Protein AF-A0AAW9JBF1-F1 (afdb_monomer_lite)

pLDDT: mean 95.66, std 2.31, range [88.25, 98.69]

Organism: Clostridium perfringens (NCBI:txid1502)

Radius of gyration: 15.61 Å; chains: 1; bounding box: 35×37×38 Å

Foldseek 3Di:
DQDPVRDDDDPCVWPVVQVVVVVVVVVCCVVVVPDDPDPDDDDFFDCVVVLQSPLDDDLPAAADDFDTDDDDDPQFPDDPQAAEQEQEELLGGFDPVVSVVVVVVCVVVVGHHGYDYHNHDDTSVSSNVVSVHNHGD

InterPro domains:
  IPR008007 Peptidase M42 [PF05343] (2-136)
  IPR051464 Peptidase M42 aminopeptidase [PTHR32481] (2-136)

Secondary structure (DSSP, 8-state):
-B-TTS-B--S-HHHHHHHHHHHHHHHHHHHTT---SS-------S-GGGT-TTSS--TT--B-----PPP--TT----TTSEEEEEEETTEEPPHHHHHHHHHHHHHTT--EEEEEETT---HHHHHHHTT---B-

Structure (mmCIF, N/CA/C/O backbone):
data_AF-A0AAW9JBF1-F1
#
_entry.id   AF-A0AAW9JBF1-F1
#
loop_
_atom_site.group_PDB
_atom_site.id
_atom_site.type_symbol
_atom_site.label_atom_id
_atom_site.label_alt_id
_atom_site.label_comp_id
_atom_site.label_asym_id
_atom_site.label_entity_id
_atom_site.label_seq_id
_atom_site.pdbx_PDB_ins_code
_atom_site.Cartn_x
_atom_site.Cartn_y
_atom_site.Cartn_z
_atom_site.occupancy
_atom_site.B_iso_or_equiv
_atom_site.auth_seq_id
_atom_site.auth_comp_id
_atom_site.auth_asym_id
_atom_site.auth_atom_id
_atom_site.pdbx_PDB_model_num
ATOM 1 N N . THR A 1 1 ? -1.291 4.550 23.888 1.00 93.81 1 THR A N 1
ATOM 2 C CA . THR A 1 1 ? -2.352 5.258 24.633 1.00 93.81 1 THR A CA 1
ATOM 3 C C . THR A 1 1 ? -3.210 6.029 23.665 1.00 93.81 1 THR A C 1
ATOM 5 O O . THR A 1 1 ? -2.663 6.550 22.703 1.00 93.81 1 THR A O 1
ATOM 8 N N . ILE A 1 2 ? -4.517 6.094 23.907 1.00 96.50 2 ILE A N 1
ATOM 9 C CA . ILE A 1 2 ? -5.418 6.975 23.156 1.00 96.50 2 ILE A CA 1
ATOM 10 C C . ILE A 1 2 ? -5.407 8.350 23.829 1.00 96.50 2 ILE A C 1
ATOM 12 O O . ILE A 1 2 ? -5.534 8.425 25.052 1.00 96.50 2 ILE A O 1
ATOM 16 N N . THR A 1 3 ? -5.167 9.413 23.064 1.00 96.88 3 THR A N 1
ATOM 17 C CA . THR A 1 3 ? -5.190 10.796 23.560 1.00 96.88 3 THR A CA 1
ATOM 18 C C . THR A 1 3 ? -6.626 11.297 23.706 1.00 96.88 3 THR A C 1
ATOM 20 O O . THR A 1 3 ? -7.548 10.743 23.114 1.00 96.88 3 THR A O 1
ATOM 23 N N . GLU A 1 4 ? -6.827 12.384 24.454 1.00 97.25 4 GLU A N 1
ATOM 24 C CA . GLU A 1 4 ? -8.144 13.038 24.574 1.00 97.25 4 GLU A CA 1
ATOM 25 C C . GLU A 1 4 ? -8.690 13.513 23.219 1.00 97.25 4 GLU A C 1
ATOM 27 O O . GLU A 1 4 ? -9.894 13.510 22.994 1.00 97.25 4 GLU A O 1
ATOM 32 N N . SER A 1 5 ? -7.795 13.860 22.292 1.00 95.88 5 SER A N 1
ATOM 33 C CA . SER A 1 5 ? -8.113 14.214 20.908 1.00 95.88 5 SER A CA 1
ATOM 34 C C . SER A 1 5 ? -8.428 13.016 20.000 1.00 95.88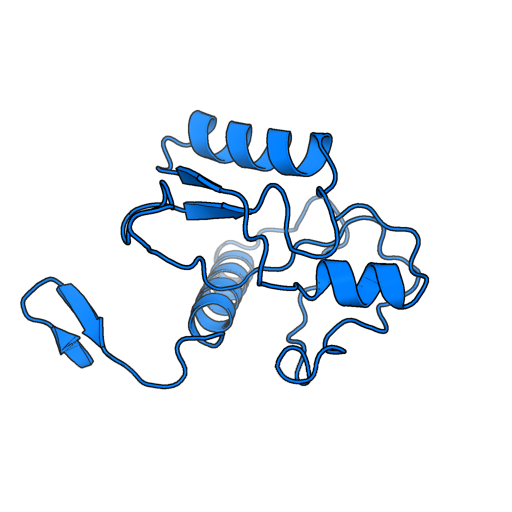 5 SER A C 1
ATOM 36 O O . SER A 1 5 ? -8.681 13.217 18.819 1.00 95.88 5 SER A O 1
ATOM 38 N N . GLY A 1 6 ? -8.417 11.782 20.518 1.00 95.75 6 GLY A N 1
ATOM 39 C CA . GLY A 1 6 ? -8.769 10.572 19.765 1.00 95.75 6 GLY A CA 1
ATOM 40 C C . GLY A 1 6 ? -7.617 9.921 18.991 1.00 95.75 6 GLY A C 1
ATOM 41 O O . GLY A 1 6 ? -7.837 8.921 18.314 1.00 95.75 6 GLY A O 1
ATOM 42 N N . PHE A 1 7 ? -6.386 10.423 19.116 1.00 94.75 7 PHE A N 1
ATOM 43 C CA . PHE A 1 7 ? -5.223 9.883 18.410 1.00 94.75 7 PHE A CA 1
ATOM 44 C C . PHE A 1 7 ? -4.518 8.767 19.176 1.00 94.75 7 PHE A C 1
ATOM 46 O O . PHE A 1 7 ? -4.477 8.735 20.409 1.00 94.75 7 PHE A O 1
ATOM 53 N N . VAL A 1 8 ? -3.882 7.861 18.434 1.00 94.56 8 VAL A N 1
ATOM 54 C CA . VAL A 1 8 ? -3.028 6.818 19.004 1.00 94.56 8 VAL A CA 1
ATOM 55 C C . VAL A 1 8 ? -1.620 7.370 19.207 1.00 94.56 8 VAL A C 1
ATOM 57 O O . VAL A 1 8 ? -0.901 7.656 18.258 1.00 94.56 8 VAL A O 1
ATOM 60 N N . LYS A 1 9 ? -1.179 7.443 20.463 1.00 95.00 9 LYS A N 1
ATOM 61 C CA . LYS A 1 9 ? 0.222 7.692 20.820 1.00 95.00 9 LYS A CA 1
ATOM 62 C C . LYS A 1 9 ? 0.884 6.389 21.248 1.00 95.00 9 LYS A C 1
ATOM 64 O O . LYS A 1 9 ? 0.551 5.838 22.303 1.00 95.00 9 LYS A O 1
ATOM 69 N N . SER A 1 10 ? 1.829 5.900 20.457 1.00 94.69 10 SER A N 1
ATOM 70 C CA . SER A 1 10 ? 2.578 4.672 20.739 1.00 94.69 10 SER A CA 1
ATOM 71 C C . SER A 1 10 ? 4.003 4.750 20.189 1.00 94.69 10 SER A C 1
ATOM 73 O O . SER A 1 10 ? 4.357 5.696 19.492 1.00 94.69 10 SER A O 1
ATOM 75 N N . ARG A 1 11 ? 4.826 3.756 20.528 1.00 95.00 11 ARG A N 1
ATOM 76 C CA . ARG A 1 11 ? 6.130 3.515 19.897 1.00 95.00 11 ARG A CA 1
ATOM 77 C C . ARG A 1 11 ? 5.980 2.434 18.830 1.00 95.00 11 ARG A C 1
ATOM 79 O O . ARG A 1 11 ? 5.133 1.558 18.995 1.00 95.00 11 ARG A O 1
ATOM 86 N N . PHE A 1 12 ? 6.862 2.452 17.828 1.00 93.44 12 PHE A N 1
ATOM 87 C CA . PHE A 1 12 ? 6.929 1.420 16.783 1.00 93.44 12 PHE A CA 1
ATOM 88 C C . PHE A 1 12 ? 5.612 1.294 15.999 1.00 93.44 12 PHE A C 1
ATOM 90 O O . PHE A 1 12 ? 5.153 0.185 15.751 1.00 93.44 12 PHE A O 1
ATOM 97 N N . ILE A 1 13 ? 4.945 2.428 15.737 1.00 94.19 13 ILE A N 1
ATOM 98 C CA . ILE A 1 13 ? 3.751 2.462 14.876 1.00 94.19 13 ILE A CA 1
ATOM 99 C C . ILE A 1 13 ? 4.163 2.152 13.440 1.00 94.19 13 ILE A C 1
ATOM 101 O O . ILE A 1 13 ? 3.463 1.411 12.769 1.00 94.19 13 ILE A O 1
ATOM 105 N N . ASP A 1 14 ? 5.319 2.657 13.039 1.00 93.94 14 ASP A N 1
ATOM 106 C CA . ASP A 1 14 ? 6.053 2.218 11.867 1.00 93.94 14 ASP A CA 1
ATOM 107 C C . ASP A 1 14 ? 6.685 0.825 12.129 1.00 93.94 14 ASP A C 1
ATOM 109 O O . ASP A 1 14 ? 7.428 0.671 13.110 1.00 93.94 14 ASP A O 1
ATOM 113 N N . ASP A 1 15 ? 6.310 -0.256 11.433 1.00 94.25 15 ASP A N 1
ATOM 114 C CA . ASP A 1 15 ? 5.106 -0.419 10.586 1.00 94.25 15 ASP A CA 1
ATOM 115 C C . ASP A 1 15 ? 4.035 -1.339 11.228 1.00 94.25 15 ASP A C 1
ATOM 117 O O . ASP A 1 15 ? 3.179 -1.980 10.609 1.00 94.25 15 ASP A O 1
ATOM 121 N N . LYS A 1 16 ? 4.025 -1.423 12.563 1.00 95.44 16 LYS A N 1
ATOM 122 C CA . LYS A 1 16 ? 3.013 -2.222 13.282 1.00 95.44 16 LYS A CA 1
ATOM 123 C C . LYS A 1 16 ? 1.582 -1.713 13.086 1.00 95.44 16 LYS A C 1
ATOM 125 O O . LYS A 1 16 ? 0.644 -2.474 13.324 1.00 95.44 16 LYS A O 1
ATOM 130 N N . GLY A 1 17 ? 1.406 -0.451 12.701 1.00 95.31 17 GLY A N 1
ATOM 131 C CA . GLY A 1 17 ? 0.118 0.133 12.339 1.00 95.31 17 GLY A CA 1
ATOM 132 C C . GLY A 1 17 ? -0.484 -0.561 11.121 1.00 95.31 17 GLY A C 1
ATOM 133 O O . GLY A 1 17 ? -1.614 -1.049 11.201 1.00 95.31 17 GLY A O 1
ATOM 134 N N . SER A 1 18 ? 0.287 -0.705 10.043 1.00 95.88 18 SER A N 1
ATOM 135 C CA . SER A 1 18 ? -0.156 -1.417 8.841 1.00 95.88 18 SER A CA 1
ATOM 136 C C . SER A 1 18 ? -0.327 -2.907 9.100 1.00 95.88 18 SER A C 1
ATOM 138 O O . SER A 1 18 ? -1.325 -3.488 8.674 1.00 95.88 18 SER A O 1
ATOM 140 N N . VAL A 1 19 ? 0.553 -3.526 9.898 1.00 96.81 19 VAL A N 1
ATOM 141 C CA . VAL A 1 19 ? 0.356 -4.921 10.340 1.00 96.81 19 VAL A CA 1
ATOM 142 C C . VAL A 1 19 ? -0.977 -5.087 11.078 1.00 96.81 19 VAL A C 1
ATOM 144 O O . VAL A 1 19 ? -1.695 -6.059 10.837 1.00 96.81 19 VAL A O 1
ATOM 147 N N . ALA A 1 20 ? -1.352 -4.148 11.951 1.00 96.81 20 ALA A N 1
ATOM 148 C CA . ALA A 1 20 ? -2.649 -4.184 12.625 1.00 96.81 20 ALA A CA 1
ATOM 149 C C . ALA A 1 20 ? -3.821 -4.032 11.637 1.00 96.81 20 ALA A C 1
ATOM 151 O O . ALA A 1 20 ? -4.817 -4.748 11.769 1.00 96.81 20 ALA A O 1
ATOM 152 N N . ALA A 1 21 ? -3.695 -3.170 10.622 1.00 96.81 21 ALA A N 1
ATOM 153 C CA . ALA A 1 21 ? -4.690 -3.034 9.557 1.00 96.81 21 ALA A CA 1
ATOM 154 C C . ALA A 1 21 ? -4.837 -4.328 8.730 1.00 96.81 21 ALA A C 1
ATOM 156 O O . ALA A 1 21 ? -5.958 -4.778 8.485 1.00 96.81 21 ALA A O 1
ATOM 157 N N . LEU A 1 22 ? -3.726 -4.983 8.376 1.00 97.69 22 LEU A N 1
ATOM 158 C CA . LEU A 1 22 ? -3.716 -6.274 7.675 1.00 97.69 22 LEU A CA 1
ATOM 159 C C . LEU A 1 22 ? -4.335 -7.396 8.518 1.00 97.69 22 LEU A C 1
ATOM 161 O O . LEU A 1 22 ? -5.081 -8.223 7.995 1.00 97.69 22 LEU A O 1
ATOM 165 N N . MET A 1 23 ? -4.080 -7.413 9.828 1.00 98.19 23 MET A N 1
ATOM 166 C CA . MET A 1 23 ? -4.746 -8.345 10.742 1.00 98.19 23 MET A CA 1
ATOM 167 C C . MET A 1 23 ? -6.257 -8.099 10.796 1.00 98.19 23 MET A C 1
ATOM 169 O O . MET A 1 23 ? -7.025 -9.059 10.794 1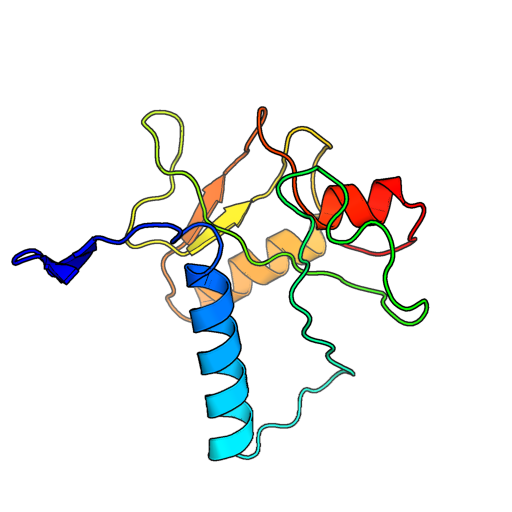.00 98.19 23 MET A O 1
ATOM 173 N N . GLY A 1 24 ? -6.691 -6.835 10.788 1.00 98.25 24 GLY A N 1
ATOM 174 C CA . GLY A 1 24 ? -8.106 -6.476 10.672 1.00 98.25 24 GLY A CA 1
ATOM 175 C C . GLY A 1 24 ? -8.729 -6.959 9.360 1.00 98.25 24 GLY A C 1
ATOM 176 O O . GLY A 1 24 ? -9.818 -7.527 9.371 1.00 98.25 24 GLY A O 1
ATOM 177 N N . LEU A 1 25 ? -8.019 -6.819 8.237 1.00 97.31 25 LEU A N 1
ATOM 178 C CA . LEU A 1 25 ? -8.456 -7.344 6.940 1.00 97.31 25 LEU A CA 1
ATOM 179 C C . LEU A 1 25 ? -8.635 -8.870 6.972 1.00 97.31 25 LEU A C 1
ATOM 181 O O . LEU A 1 25 ? -9.665 -9.379 6.531 1.00 97.31 25 LEU A O 1
ATOM 185 N N . LEU A 1 26 ? -7.652 -9.595 7.514 1.00 97.62 26 LEU A N 1
ATOM 186 C CA . LEU A 1 26 ? -7.703 -11.053 7.656 1.00 97.62 26 LEU A CA 1
ATOM 187 C C . LEU A 1 26 ? -8.839 -11.507 8.581 1.00 97.62 26 LEU A C 1
ATOM 189 O O . LEU A 1 26 ? -9.508 -12.501 8.291 1.00 97.62 26 LEU A O 1
ATOM 193 N N . GLU A 1 27 ? -9.078 -10.778 9.673 1.00 98.19 27 GLU A N 1
ATOM 194 C CA . GLU A 1 27 ? -10.213 -11.021 10.566 1.00 98.19 27 GLU A CA 1
ATOM 195 C C . GLU A 1 27 ? -11.534 -10.890 9.810 1.00 98.19 27 GLU A C 1
ATOM 197 O O . GLU A 1 27 ? -12.347 -11.813 9.860 1.00 98.19 27 GLU A O 1
ATOM 202 N N . ILE A 1 28 ? -11.712 -9.800 9.057 1.00 98.25 28 ILE A N 1
ATOM 203 C CA . ILE A 1 28 ? -12.923 -9.552 8.270 1.00 98.25 28 ILE A CA 1
ATOM 204 C C . ILE A 1 28 ? -13.110 -10.651 7.224 1.00 98.25 28 ILE A C 1
ATOM 206 O O . ILE A 1 28 ? -14.216 -11.173 7.086 1.00 98.25 28 ILE A O 1
ATOM 210 N N . PHE A 1 29 ? -12.042 -11.051 6.525 1.00 97.50 29 PHE A N 1
ATOM 211 C CA . PHE A 1 29 ? -12.108 -12.148 5.558 1.00 97.50 29 PHE A CA 1
ATOM 212 C C . PHE A 1 29 ? -12.613 -13.438 6.193 1.00 97.50 29 PHE A C 1
ATOM 214 O O . PHE A 1 29 ? -13.496 -14.090 5.639 1.00 97.50 29 PHE A O 1
ATOM 221 N N . ASN A 1 30 ? -12.096 -13.782 7.370 1.00 97.69 30 ASN A N 1
ATOM 222 C CA . ASN A 1 30 ? -12.517 -14.978 8.084 1.00 97.69 30 ASN A CA 1
ATOM 223 C C . ASN A 1 30 ? -13.958 -14.863 8.606 1.00 97.69 30 ASN A C 1
ATOM 225 O O . ASN A 1 30 ? -14.759 -15.777 8.416 1.00 97.69 30 ASN A O 1
ATOM 229 N N . ARG A 1 31 ? -14.306 -13.745 9.250 1.00 98.50 31 ARG A N 1
ATOM 230 C CA . ARG A 1 31 ? -15.619 -13.538 9.876 1.00 98.50 31 ARG A CA 1
ATOM 231 C C . ARG A 1 31 ? -16.754 -13.507 8.855 1.00 98.50 31 ARG A C 1
ATOM 233 O O . ARG A 1 31 ? -17.810 -14.082 9.106 1.00 98.50 31 ARG A O 1
ATOM 240 N N . GLU A 1 32 ? -16.523 -12.877 7.707 1.00 98.44 32 GLU A N 1
ATOM 241 C CA . GLU A 1 32 ? -17.507 -12.733 6.626 1.00 98.44 32 GLU A CA 1
ATOM 242 C C . GLU A 1 32 ? -17.384 -13.830 5.551 1.00 98.44 32 GLU A C 1
ATOM 244 O O . GLU A 1 32 ? -18.142 -13.833 4.583 1.00 98.44 32 GLU A O 1
ATOM 249 N N . ASN A 1 33 ? -16.453 -14.781 5.705 1.00 97.75 33 ASN A N 1
ATOM 250 C CA . ASN A 1 33 ? -16.139 -15.818 4.710 1.00 97.75 33 ASN A CA 1
ATOM 251 C C . ASN A 1 33 ? -15.842 -15.244 3.309 1.00 97.75 33 ASN A C 1
ATOM 253 O O . ASN A 1 33 ? -16.263 -15.794 2.288 1.00 97.75 33 ASN A O 1
ATOM 257 N N . ILE A 1 34 ? -15.120 -14.122 3.253 1.00 98.12 34 ILE A N 1
ATOM 258 C CA . ILE A 1 34 ? -14.736 -13.481 1.993 1.00 98.12 34 ILE A CA 1
ATOM 259 C C . ILE A 1 34 ? -13.587 -14.268 1.371 1.00 98.12 34 ILE A C 1
ATOM 261 O O . ILE A 1 34 ? -12.533 -14.455 1.977 1.00 98.12 34 ILE A O 1
ATOM 265 N N . ILE A 1 35 ? -13.781 -14.681 0.122 1.00 96.75 35 ILE A N 1
ATOM 266 C CA . ILE A 1 35 ? -12.751 -15.320 -0.693 1.00 96.75 35 ILE A CA 1
ATOM 267 C C . ILE A 1 35 ? -12.264 -14.288 -1.716 1.00 96.75 35 ILE A C 1
ATOM 269 O O . ILE A 1 35 ? -13.071 -13.816 -2.521 1.00 96.75 35 ILE A O 1
ATOM 273 N N . PRO A 1 36 ? -10.971 -13.917 -1.710 1.00 96.19 36 PRO A N 1
ATOM 274 C CA . PRO A 1 36 ? -10.424 -13.015 -2.714 1.00 96.19 36 PRO A CA 1
ATOM 275 C C . PRO A 1 36 ? -10.586 -13.574 -4.134 1.00 96.19 36 PRO A C 1
ATOM 277 O O . PRO A 1 36 ? -10.399 -14.765 -4.374 1.00 96.19 36 PRO A O 1
ATOM 280 N N . ASN A 1 37 ? -10.874 -12.695 -5.096 1.00 95.94 37 ASN A N 1
ATOM 281 C CA . ASN A 1 37 ? -11.033 -13.074 -6.508 1.00 95.94 37 ASN A CA 1
ATOM 282 C C . ASN A 1 37 ? -9.738 -13.595 -7.157 1.00 95.94 37 ASN A C 1
ATOM 284 O O . ASN A 1 37 ? -9.786 -14.232 -8.207 1.00 95.94 37 ASN A O 1
ATOM 288 N N . TYR A 1 38 ? -8.586 -13.303 -6.5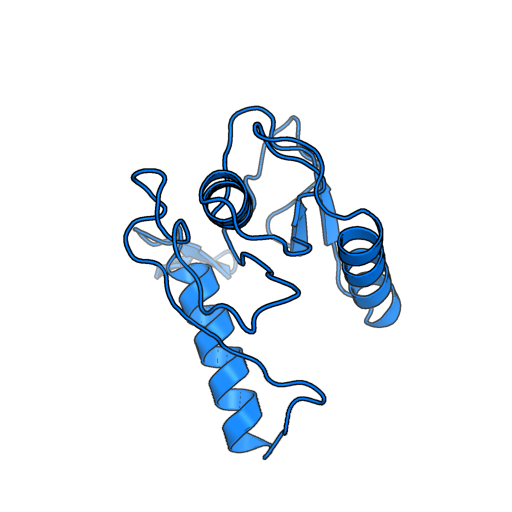54 1.00 96.06 38 TYR A N 1
ATOM 289 C CA . TYR A 1 38 ? -7.265 -13.716 -7.014 1.00 96.06 38 TYR A CA 1
ATOM 290 C C . TYR A 1 38 ? -6.530 -14.424 -5.881 1.00 96.06 38 TYR A C 1
ATOM 292 O O . TYR A 1 38 ? -6.852 -14.238 -4.710 1.00 96.06 38 TYR A O 1
ATOM 300 N N . THR A 1 39 ? -5.502 -15.206 -6.208 1.00 96.50 39 THR A N 1
ATOM 301 C CA . THR A 1 39 ? -4.602 -15.749 -5.188 1.00 96.50 39 THR A CA 1
ATOM 302 C C . THR A 1 39 ? -3.896 -14.601 -4.467 1.00 96.50 39 THR A C 1
ATOM 304 O O . THR A 1 39 ? -3.009 -13.960 -5.020 1.00 96.50 39 THR A O 1
ATOM 307 N N . THR A 1 40 ? -4.294 -14.340 -3.224 1.00 96.69 40 THR A N 1
ATOM 308 C CA . THR A 1 40 ? -3.736 -13.266 -2.397 1.00 96.69 40 THR A CA 1
ATOM 309 C C . THR A 1 40 ? -2.792 -13.851 -1.357 1.00 96.69 40 THR A C 1
ATOM 311 O O . THR A 1 40 ? -3.173 -14.734 -0.589 1.00 96.69 40 THR A O 1
ATOM 314 N N . LYS A 1 41 ? -1.557 -13.343 -1.317 1.00 96.50 41 LYS A N 1
ATOM 315 C CA . LYS A 1 41 ? -0.578 -13.659 -0.272 1.00 96.50 41 LYS A CA 1
ATOM 316 C C . LYS A 1 41 ? -0.335 -12.408 0.554 1.00 96.50 41 LYS A C 1
ATOM 318 O O . LYS A 1 41 ? 0.023 -11.376 0.001 1.00 96.50 41 LYS A O 1
ATOM 323 N N . ILE A 1 42 ? -0.523 -12.520 1.863 1.00 96.12 42 ILE A N 1
ATOM 324 C CA . ILE A 1 42 ? -0.193 -11.471 2.827 1.00 96.12 42 ILE A CA 1
ATOM 325 C C . ILE A 1 42 ? 0.990 -11.986 3.636 1.00 96.12 42 ILE A C 1
ATOM 327 O O . ILE A 1 42 ? 0.934 -13.089 4.181 1.00 96.12 42 ILE A O 1
ATOM 331 N N . PHE A 1 43 ? 2.067 -11.213 3.678 1.00 94.75 43 PHE A N 1
ATOM 332 C CA . PHE A 1 43 ? 3.245 -11.518 4.478 1.00 94.75 43 PHE A CA 1
ATOM 333 C C . PHE A 1 43 ? 3.732 -10.251 5.171 1.00 94.75 43 PHE A C 1
ATOM 335 O O . PHE A 1 43 ? 3.438 -9.144 4.733 1.00 94.75 43 PHE A O 1
ATOM 342 N N . ILE A 1 44 ? 4.457 -10.440 6.268 1.00 95.75 44 ILE A N 1
ATOM 343 C CA . ILE A 1 44 ? 5.104 -9.365 7.016 1.00 95.75 44 ILE A CA 1
ATOM 344 C C . ILE A 1 44 ? 6.595 -9.511 6.745 1.00 95.75 44 ILE A C 1
ATOM 346 O O . ILE A 1 44 ? 7.188 -10.538 7.090 1.00 95.75 44 ILE A O 1
ATOM 350 N N . SER A 1 45 ? 7.185 -8.521 6.089 1.00 93.38 45 SER A N 1
ATOM 351 C CA . SER A 1 45 ? 8.631 -8.440 5.920 1.00 93.38 45 SER A CA 1
ATOM 352 C C . SER A 1 45 ? 9.279 -8.023 7.243 1.00 93.38 45 SER A C 1
ATOM 354 O O . SER A 1 45 ? 8.742 -7.229 8.009 1.00 93.38 45 SER A O 1
ATOM 356 N N . THR A 1 46 ? 10.436 -8.600 7.564 1.00 91.62 46 THR A N 1
ATOM 357 C CA . THR A 1 46 ? 11.123 -8.332 8.845 1.00 91.62 46 THR A CA 1
ATOM 358 C C . THR A 1 46 ? 12.392 -7.500 8.691 1.00 91.62 46 THR A C 1
ATOM 360 O O . THR A 1 46 ? 13.048 -7.204 9.686 1.00 91.62 46 THR A O 1
ATOM 363 N N . TYR A 1 47 ? 12.767 -7.171 7.454 1.00 93.38 47 TYR A N 1
ATOM 364 C CA . TYR A 1 47 ? 14.027 -6.509 7.100 1.00 93.38 47 TYR A CA 1
ATOM 365 C C . TYR A 1 47 ? 13.817 -5.257 6.227 1.00 93.38 47 TYR A C 1
ATOM 367 O O . TYR A 1 47 ? 14.754 -4.820 5.555 1.00 93.38 47 TYR A O 1
ATOM 375 N N . GLU A 1 48 ? 12.599 -4.704 6.211 1.00 92.94 48 GLU A N 1
ATOM 376 C CA . GLU A 1 48 ? 12.258 -3.457 5.505 1.00 92.94 48 GLU A CA 1
ATOM 377 C C . GLU A 1 48 ? 13.204 -2.329 5.962 1.00 92.94 48 GLU A C 1
ATOM 379 O O . GLU A 1 48 ? 13.981 -1.827 5.155 1.00 92.94 48 GLU A O 1
ATOM 384 N N . GLU A 1 49 ? 13.307 -2.126 7.280 1.00 91.31 49 GLU A N 1
ATOM 385 C CA . GLU A 1 49 ? 14.119 -1.094 7.956 1.00 91.31 49 GLU A CA 1
ATOM 386 C C . GLU A 1 49 ? 15.637 -1.177 7.697 1.00 91.31 49 GLU A C 1
ATOM 388 O O . GLU A 1 49 ? 16.424 -0.310 8.086 1.00 91.31 49 GLU A O 1
ATOM 393 N N . VAL A 1 50 ? 16.093 -2.262 7.066 1.00 92.25 50 VAL A N 1
ATOM 394 C CA . VAL A 1 50 ? 17.487 -2.462 6.632 1.00 92.25 50 VAL A CA 1
ATOM 395 C C . VAL A 1 50 ? 17.596 -2.715 5.121 1.00 92.25 50 VAL A C 1
ATOM 397 O O . VAL A 1 50 ? 18.602 -3.237 4.629 1.00 92.25 50 VAL A O 1
ATOM 400 N N . GLY A 1 51 ? 16.559 -2.333 4.375 1.00 88.25 51 GLY A N 1
ATOM 401 C CA . GLY A 1 51 ? 16.532 -2.155 2.925 1.00 88.25 51 GLY A CA 1
ATOM 402 C C . GLY A 1 51 ? 16.275 -3.406 2.086 1.00 88.25 51 GLY A C 1
ATOM 403 O O . GLY A 1 51 ? 16.448 -3.343 0.866 1.00 88.25 51 GLY A O 1
ATOM 404 N N . HIS A 1 52 ? 15.916 -4.544 2.689 1.00 90.88 52 HIS A N 1
ATOM 405 C CA . HIS A 1 52 ? 15.782 -5.811 1.954 1.00 90.88 52 HIS A CA 1
ATOM 406 C C . HIS A 1 52 ? 14.590 -6.681 2.376 1.00 90.88 52 HIS A C 1
ATOM 408 O O . HIS A 1 52 ? 14.590 -7.883 2.085 1.00 90.88 52 HIS A O 1
ATOM 414 N N . GLY A 1 53 ? 13.573 -6.085 3.005 1.00 91.00 53 GLY A N 1
ATOM 415 C CA . GLY A 1 53 ? 12.393 -6.765 3.543 1.00 91.00 53 GLY A CA 1
ATOM 416 C C . GLY A 1 53 ? 11.708 -7.697 2.548 1.00 91.00 53 GLY A C 1
ATOM 417 O O . GLY A 1 53 ? 11.492 -8.868 2.865 1.00 91.00 53 GLY A O 1
ATOM 418 N N . ALA A 1 54 ? 11.460 -7.210 1.332 1.00 95.69 54 ALA A N 1
ATOM 419 C CA . ALA A 1 54 ? 10.860 -7.986 0.242 1.00 95.69 54 ALA A CA 1
ATOM 420 C C . ALA A 1 54 ? 11.815 -8.262 -0.936 1.00 95.69 54 ALA A C 1
ATOM 422 O O . ALA A 1 54 ? 11.376 -8.503 -2.058 1.00 95.69 54 ALA A O 1
ATOM 423 N N . SER A 1 55 ? 13.133 -8.273 -0.700 1.00 94.50 55 SER A N 1
ATOM 424 C CA . SER A 1 55 ? 14.140 -8.565 -1.744 1.00 94.50 55 SER A CA 1
ATOM 425 C C . SER A 1 55 ? 13.933 -9.913 -2.456 1.00 94.50 55 SER A C 1
ATOM 427 O O . SER A 1 55 ? 14.323 -10.082 -3.612 1.00 94.50 55 SER A O 1
ATOM 429 N N . TYR A 1 56 ? 13.277 -10.860 -1.784 1.00 93.94 56 TYR A N 1
ATOM 430 C CA . TYR A 1 56 ? 12.789 -12.105 -2.355 1.00 93.94 56 TYR A CA 1
ATOM 431 C C . TYR A 1 56 ? 11.293 -12.257 -2.086 1.00 93.94 56 TYR A C 1
ATOM 433 O O . TYR A 1 56 ? 10.849 -12.159 -0.942 1.00 93.94 56 TYR A O 1
ATOM 441 N N . ILE A 1 57 ? 10.540 -12.592 -3.131 1.00 95.88 57 ILE A N 1
ATOM 442 C CA . ILE A 1 57 ? 9.125 -12.953 -3.051 1.00 95.88 57 ILE A CA 1
ATOM 443 C C . ILE A 1 57 ? 8.863 -14.244 -3.848 1.00 95.88 57 ILE A C 1
ATOM 445 O O . ILE A 1 57 ? 9.670 -14.628 -4.702 1.00 95.88 57 ILE A O 1
ATOM 449 N N . PRO A 1 58 ? 7.752 -14.957 -3.588 1.00 95.38 58 PRO A N 1
ATOM 450 C CA . PRO A 1 58 ? 7.366 -16.115 -4.389 1.00 95.38 58 PRO A CA 1
ATOM 451 C C . PRO A 1 58 ? 7.233 -15.780 -5.885 1.00 95.38 58 PRO A C 1
ATOM 453 O O . PRO A 1 58 ? 6.681 -14.749 -6.253 1.00 95.38 58 PRO A O 1
ATOM 456 N N . LYS A 1 59 ? 7.697 -16.685 -6.758 1.00 94.62 59 LYS A N 1
ATOM 457 C CA . LYS A 1 59 ? 7.765 -16.469 -8.221 1.00 94.62 59 LYS A CA 1
ATOM 458 C C . LYS A 1 59 ? 6.414 -16.314 -8.926 1.00 94.62 59 LYS A C 1
ATOM 460 O O . LYS A 1 59 ? 6.378 -15.939 -10.089 1.00 94.62 59 LYS A O 1
ATOM 465 N N . ASP A 1 60 ? 5.329 -16.695 -8.268 1.00 95.88 60 ASP A N 1
ATOM 466 C CA . ASP A 1 60 ? 3.963 -16.619 -8.784 1.00 95.88 60 ASP A CA 1
ATOM 467 C C . ASP A 1 60 ? 3.274 -15.279 -8.469 1.00 95.88 60 ASP A C 1
ATOM 469 O O . ASP A 1 60 ? 2.107 -15.104 -8.811 1.00 95.88 60 ASP A O 1
ATOM 473 N N . ILE A 1 61 ? 3.971 -14.335 -7.828 1.00 97.38 61 ILE A N 1
ATOM 474 C CA . ILE A 1 61 ? 3.480 -12.968 -7.638 1.00 97.38 61 ILE A CA 1
ATOM 475 C C . ILE A 1 61 ? 3.610 -12.182 -8.945 1.00 97.38 61 ILE A C 1
ATOM 477 O O . ILE A 1 61 ? 4.660 -12.189 -9.576 1.00 97.38 61 ILE A O 1
ATOM 481 N N . THR A 1 62 ? 2.546 -11.472 -9.324 1.00 96.88 62 THR A N 1
ATOM 482 C CA . THR A 1 62 ? 2.517 -10.577 -10.497 1.00 96.88 62 THR A CA 1
ATOM 483 C C . THR A 1 62 ? 2.232 -9.116 -10.142 1.00 96.88 62 THR A C 1
ATOM 485 O O . THR A 1 62 ? 2.489 -8.223 -10.946 1.00 96.88 62 THR A O 1
ATOM 488 N N . GLU A 1 63 ? 1.639 -8.878 -8.970 1.00 97.12 63 GLU A N 1
ATOM 489 C CA . GLU A 1 63 ? 1.327 -7.560 -8.411 1.00 97.12 63 GLU A CA 1
ATOM 490 C C . GLU A 1 63 ? 1.686 -7.574 -6.920 1.00 97.12 63 GLU A C 1
ATOM 492 O O . GLU A 1 63 ? 1.344 -8.532 -6.220 1.00 97.12 63 GLU A O 1
ATOM 497 N N . MET A 1 64 ? 2.350 -6.529 -6.435 1.00 97.25 64 MET A N 1
ATOM 498 C CA . MET A 1 64 ? 2.679 -6.354 -5.022 1.00 97.25 64 MET A CA 1
ATOM 499 C C . MET A 1 64 ? 2.223 -4.977 -4.549 1.00 97.25 64 MET A C 1
ATOM 501 O O . MET A 1 64 ? 2.480 -3.977 -5.202 1.00 97.25 64 MET A O 1
ATOM 505 N N . ILE A 1 65 ? 1.567 -4.933 -3.392 1.00 97.00 65 ILE A N 1
ATOM 506 C CA . ILE A 1 65 ? 1.240 -3.692 -2.689 1.00 97.00 65 ILE A CA 1
ATOM 507 C C . ILE A 1 65 ? 2.019 -3.725 -1.379 1.00 97.00 65 ILE A C 1
ATOM 509 O O . ILE A 1 65 ? 1.807 -4.633 -0.572 1.00 97.00 65 ILE A O 1
ATOM 513 N N . ALA A 1 66 ? 2.916 -2.761 -1.176 1.00 96.44 66 ALA A N 1
ATOM 514 C CA . ALA A 1 66 ? 3.442 -2.480 0.154 1.00 96.44 66 ALA A CA 1
ATOM 515 C C . ALA A 1 66 ? 2.417 -1.625 0.905 1.00 96.44 66 ALA A C 1
ATOM 517 O O . ALA A 1 66 ? 1.916 -0.636 0.370 1.00 96.44 66 ALA A O 1
ATOM 518 N N . VAL A 1 67 ? 2.084 -2.042 2.123 1.00 97.00 67 VAL A N 1
ATOM 519 C CA . VAL A 1 67 ? 1.288 -1.243 3.054 1.00 97.00 67 VAL A CA 1
ATOM 520 C C . VAL A 1 67 ? 2.262 -0.787 4.114 1.00 97.00 67 VAL A C 1
ATOM 522 O O . VAL A 1 67 ? 2.845 -1.637 4.772 1.00 97.00 67 VAL A O 1
ATOM 525 N N . ASP A 1 68 ? 2.450 0.519 4.202 1.00 95.56 68 ASP A N 1
ATOM 526 C CA . ASP A 1 68 ? 3.415 1.156 5.083 1.00 95.56 68 ASP A CA 1
ATOM 527 C C . ASP A 1 68 ? 2.840 2.499 5.551 1.00 95.56 68 ASP A C 1
ATOM 529 O O . ASP A 1 68 ? 1.825 2.984 5.024 1.00 95.56 68 ASP A O 1
ATOM 533 N N . MET A 1 69 ? 3.467 3.110 6.545 1.00 93.06 69 MET A N 1
ATOM 534 C CA . MET A 1 69 ? 3.075 4.413 7.047 1.00 93.06 69 MET A CA 1
ATOM 535 C C . MET A 1 69 ? 3.293 5.511 5.990 1.00 93.06 69 MET A C 1
ATOM 537 O O . MET A 1 69 ? 4.327 5.613 5.334 1.00 93.06 69 MET A O 1
ATOM 541 N N . GLY A 1 70 ? 2.299 6.386 5.834 1.00 92.06 70 GLY A N 1
ATOM 542 C CA . GLY A 1 70 ? 2.470 7.636 5.098 1.00 92.06 70 GLY A CA 1
ATOM 543 C C . GLY A 1 70 ? 3.088 8.696 6.005 1.00 92.06 70 GLY A C 1
ATOM 544 O O . GLY A 1 70 ? 2.561 8.962 7.088 1.00 92.06 70 GLY A O 1
ATOM 545 N N . CYS A 1 71 ? 4.176 9.339 5.572 1.00 89.88 71 CYS A N 1
ATOM 546 C CA . CYS A 1 71 ? 4.678 10.516 6.282 1.00 89.88 71 CYS A CA 1
ATOM 547 C C . CYS A 1 71 ? 3.717 11.702 6.099 1.00 89.88 71 CYS A C 1
ATOM 549 O O . CYS A 1 71 ? 3.099 11.853 5.045 1.00 89.88 71 CYS A O 1
ATOM 551 N N . ILE A 1 72 ? 3.629 12.546 7.129 1.00 91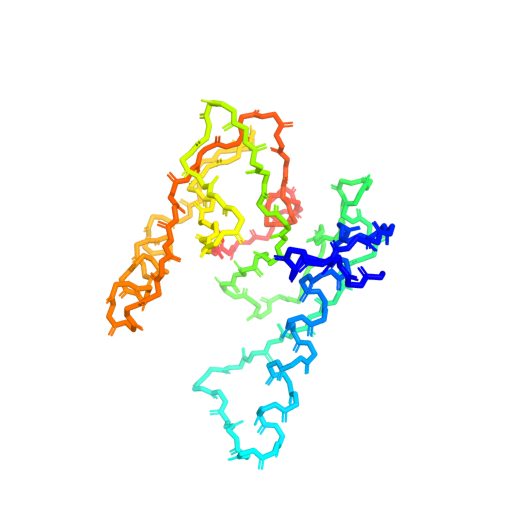.06 72 ILE A N 1
ATOM 552 C CA . ILE A 1 72 ? 2.878 13.807 7.140 1.00 91.06 72 ILE A CA 1
ATOM 553 C C . ILE A 1 72 ? 3.897 14.930 7.342 1.00 91.06 72 ILE A C 1
ATOM 555 O O . ILE A 1 72 ? 4.751 14.836 8.228 1.00 91.06 72 ILE A O 1
ATOM 559 N N . GLY A 1 73 ? 3.815 15.980 6.532 1.00 89.50 73 GLY A N 1
ATOM 560 C CA . GLY A 1 73 ? 4.755 17.098 6.553 1.00 89.50 73 GLY A CA 1
ATOM 561 C C . GLY A 1 73 ? 4.234 18.292 5.762 1.00 89.50 73 GLY A C 1
ATOM 562 O O . GLY A 1 73 ? 3.282 18.162 5.000 1.00 89.50 73 GLY A O 1
ATOM 563 N N . ASP A 1 74 ? 4.862 19.455 5.945 1.00 89.25 74 ASP A N 1
ATOM 564 C CA . ASP A 1 74 ? 4.442 20.713 5.305 1.00 89.25 74 ASP A CA 1
ATOM 565 C C . ASP A 1 74 ? 4.535 20.673 3.765 1.00 89.25 74 ASP A C 1
ATOM 567 O O . ASP A 1 74 ? 3.905 21.476 3.076 1.00 89.25 74 ASP A O 1
ATOM 571 N N . ASP A 1 75 ? 5.343 19.763 3.223 1.00 89.88 75 ASP A N 1
ATOM 572 C CA . ASP A 1 75 ? 5.551 19.523 1.796 1.00 89.88 75 ASP A CA 1
ATOM 573 C C . ASP A 1 75 ? 4.692 18.378 1.228 1.00 89.88 75 ASP A C 1
ATOM 575 O O . ASP A 1 75 ? 4.812 18.063 0.042 1.00 89.88 75 ASP A O 1
ATOM 579 N N . LEU A 1 76 ? 3.816 17.782 2.043 1.00 92.94 76 LEU A N 1
ATOM 580 C CA . LEU A 1 76 ? 2.949 16.662 1.677 1.00 92.94 76 LEU A CA 1
ATOM 581 C C . LEU A 1 76 ? 1.473 17.050 1.788 1.00 92.94 76 LEU A C 1
ATOM 583 O O . LEU A 1 76 ? 1.083 17.895 2.595 1.00 92.94 76 LEU A O 1
ATOM 587 N N . SER A 1 77 ? 0.638 16.425 0.960 1.00 93.81 77 SER A N 1
ATOM 588 C CA . SER A 1 77 ? -0.806 16.682 0.961 1.00 93.81 77 SER A CA 1
ATOM 589 C C . SER A 1 77 ? -1.544 15.825 1.990 1.00 93.81 77 SER A C 1
ATOM 591 O O . SER A 1 77 ? -2.626 16.209 2.435 1.00 93.81 77 SER A O 1
ATOM 593 N N . CYS A 1 78 ? -0.993 14.659 2.341 1.00 95.06 78 CYS A N 1
ATOM 594 C CA . CYS A 1 78 ? -1.598 13.718 3.275 1.00 95.06 78 CYS A CA 1
ATOM 595 C C . 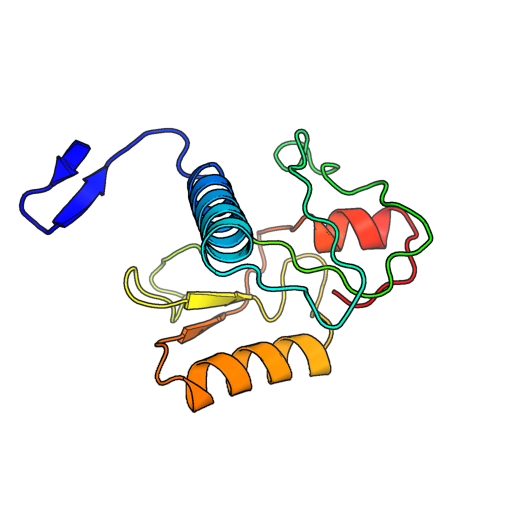CYS A 1 78 ? -1.710 14.285 4.692 1.00 95.06 78 CYS A C 1
ATOM 597 O O . CYS A 1 78 ? -0.742 14.794 5.256 1.00 95.06 78 CYS A O 1
ATOM 599 N N . THR A 1 79 ? -2.880 14.105 5.301 1.00 94.94 79 THR A N 1
ATOM 600 C CA . THR A 1 79 ? -3.119 14.353 6.727 1.00 94.94 79 THR A CA 1
ATOM 601 C C . THR A 1 79 ? -3.314 13.044 7.486 1.00 94.94 79 THR A C 1
ATOM 603 O O . THR A 1 79 ? -3.443 11.969 6.901 1.00 94.94 79 THR A O 1
ATOM 606 N N . GLU A 1 80 ? -3.411 13.125 8.811 1.00 92.81 80 GLU A N 1
ATOM 607 C CA . GLU A 1 80 ? -3.707 11.988 9.687 1.00 92.81 80 GLU A CA 1
ATOM 608 C C . GLU A 1 80 ? -5.122 11.395 9.515 1.00 92.81 80 GLU A C 1
ATOM 610 O O . GLU A 1 80 ? -5.459 10.407 10.172 1.00 92.81 80 GLU A O 1
ATOM 615 N N . TYR A 1 81 ? -5.946 11.979 8.638 1.00 94.00 81 TYR A N 1
ATOM 616 C CA . TYR A 1 81 ? -7.296 11.513 8.306 1.00 94.00 81 TYR A CA 1
ATOM 617 C C . TYR A 1 81 ? -7.414 10.904 6.905 1.00 94.00 81 TYR A C 1
ATOM 619 O O . TYR A 1 81 ? -8.512 10.486 6.524 1.00 94.00 81 TYR A O 1
ATOM 627 N N . ASP A 1 82 ? -6.322 10.876 6.143 1.00 96.19 82 ASP A N 1
ATOM 628 C CA . ASP A 1 82 ? -6.311 10.423 4.757 1.00 96.19 82 ASP A CA 1
ATOM 629 C C . ASP A 1 82 ? -5.627 9.059 4.622 1.00 96.19 82 ASP A C 1
ATOM 631 O O . ASP A 1 82 ? -4.710 8.710 5.366 1.00 96.19 82 ASP A O 1
ATOM 635 N N . VAL A 1 83 ? -6.042 8.287 3.620 1.00 96.69 83 VAL A N 1
ATOM 636 C CA . VAL A 1 83 ? -5.224 7.189 3.101 1.00 96.69 83 VAL A CA 1
ATOM 637 C C . VAL A 1 83 ? -4.102 7.786 2.252 1.00 96.69 83 VAL A C 1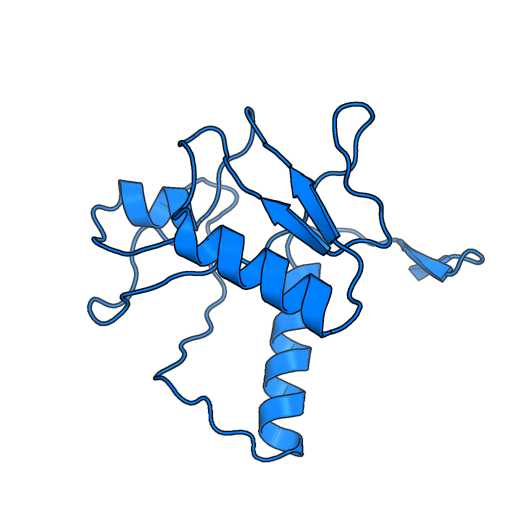
ATOM 639 O O . VAL A 1 83 ? -4.371 8.439 1.241 1.00 96.69 83 VAL A O 1
ATOM 642 N N . SER A 1 84 ? -2.846 7.542 2.629 1.00 96.88 84 SER A N 1
ATOM 643 C CA . SER A 1 84 ? -1.703 7.919 1.794 1.00 96.88 84 SER A CA 1
ATOM 644 C C . SER A 1 84 ? -1.537 6.943 0.630 1.00 96.88 84 SER A C 1
ATOM 646 O O . SER A 1 84 ? -1.476 5.728 0.821 1.00 96.88 84 SER A O 1
ATOM 648 N N . ILE A 1 85 ? -1.453 7.482 -0.584 1.00 97.81 85 ILE A N 1
ATOM 649 C CA . ILE A 1 85 ? -1.100 6.750 -1.797 1.00 97.81 85 ILE A CA 1
ATOM 650 C C . ILE A 1 85 ? 0.235 7.305 -2.292 1.00 97.81 85 ILE A C 1
ATOM 652 O O . ILE A 1 85 ? 0.311 8.404 -2.842 1.00 97.81 85 ILE A O 1
ATOM 656 N N . CYS A 1 86 ? 1.300 6.527 -2.128 1.00 97.38 86 CYS A N 1
ATOM 657 C CA . CYS A 1 86 ? 2.603 6.873 -2.677 1.00 97.38 86 CYS A CA 1
ATOM 658 C C . CYS A 1 86 ? 2.594 6.649 -4.196 1.00 97.38 86 CYS A C 1
ATOM 660 O O . CYS A 1 86 ? 2.424 5.524 -4.659 1.00 97.38 86 CYS A O 1
ATOM 662 N N . ALA A 1 87 ? 2.760 7.710 -4.987 1.00 97.50 87 ALA A N 1
ATOM 663 C CA . ALA A 1 87 ? 2.865 7.593 -6.447 1.00 97.50 87 ALA A CA 1
ATOM 664 C C . ALA A 1 87 ? 4.301 7.317 -6.915 1.00 97.50 87 ALA A C 1
ATOM 666 O O . ALA A 1 87 ? 4.523 6.805 -8.016 1.00 97.50 87 ALA A O 1
ATOM 667 N N . LYS A 1 88 ? 5.283 7.716 -6.104 1.00 96.38 88 LYS A N 1
ATOM 668 C CA . LYS A 1 88 ? 6.709 7.640 -6.414 1.00 96.38 88 LYS A CA 1
ATOM 669 C C . LYS A 1 88 ? 7.533 7.772 -5.138 1.00 96.38 88 LYS A C 1
ATOM 671 O O . LYS A 1 88 ? 7.287 8.686 -4.352 1.00 96.38 88 LYS A O 1
ATOM 676 N N . ASP A 1 89 ? 8.578 6.963 -5.021 1.00 95.56 89 ASP A N 1
ATOM 677 C CA . ASP A 1 89 ? 9.590 7.076 -3.970 1.00 95.56 89 ASP A CA 1
ATOM 678 C C . ASP A 1 89 ? 10.975 7.461 -4.550 1.00 95.56 89 ASP A C 1
ATOM 680 O O . ASP A 1 89 ? 11.094 7.909 -5.703 1.00 95.56 89 ASP A O 1
ATOM 684 N N . SER A 1 90 ? 12.041 7.320 -3.755 1.00 94.69 90 SER A N 1
ATOM 685 C CA . SER A 1 90 ? 13.429 7.561 -4.194 1.00 94.69 90 SER A CA 1
ATOM 686 C C . SER A 1 90 ? 13.910 6.614 -5.306 1.00 94.69 90 SER A C 1
ATOM 688 O O . SER A 1 90 ? 14.844 6.948 -6.039 1.00 94.69 90 SER A O 1
ATOM 690 N N . GLY A 1 91 ? 13.284 5.444 -5.447 1.00 93.56 91 GLY A N 1
ATOM 691 C CA . GLY A 1 91 ? 13.574 4.441 -6.468 1.00 93.56 91 GLY A CA 1
ATOM 692 C C . GLY A 1 91 ? 12.911 4.726 -7.814 1.00 93.56 91 GLY A C 1
ATOM 693 O O . GLY A 1 91 ? 13.434 4.300 -8.846 1.00 93.56 91 GLY A O 1
ATOM 694 N N . GLY A 1 92 ? 11.809 5.478 -7.834 1.00 95.69 92 GLY A N 1
ATOM 695 C CA . GLY A 1 92 ? 11.095 5.825 -9.061 1.00 95.69 92 GLY A CA 1
ATOM 696 C C . GLY A 1 92 ? 9.575 5.792 -8.905 1.00 95.69 92 GLY A C 1
ATOM 697 O O . GLY A 1 92 ? 9.063 5.575 -7.810 1.00 95.69 92 GLY A O 1
ATOM 698 N N . PRO A 1 93 ? 8.834 6.095 -9.985 1.00 97.06 93 PRO A N 1
ATOM 699 C CA . PRO A 1 93 ? 7.380 5.979 -9.979 1.00 97.06 93 PRO A CA 1
ATOM 700 C C . PRO A 1 93 ? 6.941 4.513 -9.904 1.00 97.06 93 PRO A C 1
ATOM 702 O O . PRO A 1 93 ? 7.567 3.655 -10.528 1.00 97.06 93 PRO A O 1
ATOM 705 N N . TYR A 1 94 ? 5.839 4.260 -9.201 1.00 97.81 94 TYR A N 1
ATOM 706 C CA . TYR A 1 94 ? 5.161 2.961 -9.205 1.00 97.81 94 TYR A CA 1
ATOM 707 C C . TYR A 1 94 ? 4.290 2.775 -10.448 1.00 97.81 94 TYR A C 1
ATOM 709 O O . TYR A 1 94 ? 4.085 3.711 -11.235 1.00 97.81 94 TYR A O 1
ATOM 717 N N . ASP A 1 95 ? 3.767 1.562 -10.635 1.00 98.00 95 ASP A N 1
ATOM 718 C CA . ASP A 1 95 ? 2.896 1.234 -11.759 1.00 98.00 95 ASP A CA 1
ATOM 719 C C . ASP A 1 95 ? 1.687 2.180 -11.812 1.00 98.00 95 ASP A C 1
ATOM 721 O O . ASP A 1 95 ? 0.841 2.245 -10.915 1.00 98.00 95 ASP A O 1
ATOM 725 N N . TYR A 1 96 ? 1.598 2.916 -12.919 1.00 97.69 96 TYR A N 1
ATOM 726 C CA . TYR A 1 96 ? 0.588 3.950 -13.116 1.00 97.69 96 TYR A CA 1
ATOM 727 C C . TYR A 1 96 ? -0.843 3.411 -12.997 1.00 97.69 96 TYR A C 1
ATOM 729 O O . TYR A 1 96 ? -1.722 4.089 -12.457 1.00 97.69 96 TYR A O 1
ATOM 737 N N . ASN A 1 97 ? -1.093 2.192 -13.486 1.00 97.81 97 ASN A N 1
ATOM 738 C CA . ASN A 1 97 ? -2.428 1.602 -13.463 1.00 97.81 97 ASN A CA 1
ATOM 739 C C . ASN A 1 97 ? -2.805 1.144 -12.051 1.00 97.81 97 ASN A C 1
ATOM 741 O O . ASN A 1 97 ? -3.961 1.300 -11.658 1.00 97.81 97 ASN A O 1
ATOM 745 N N . MET A 1 98 ? -1.850 0.618 -11.280 1.00 97.44 98 MET A N 1
ATOM 746 C CA . MET A 1 98 ? -2.062 0.270 -9.873 1.00 97.44 98 MET A CA 1
ATOM 747 C C . MET A 1 98 ? -2.371 1.507 -9.029 1.00 97.44 98 MET A C 1
ATOM 749 O O . MET A 1 98 ? -3.398 1.525 -8.348 1.00 97.44 98 MET A O 1
ATOM 753 N N . VAL A 1 99 ? -1.564 2.567 -9.140 1.00 98.25 99 VAL A N 1
ATOM 754 C CA . VAL A 1 99 ? -1.807 3.838 -8.431 1.00 98.25 99 VAL A CA 1
ATOM 755 C C . VAL A 1 99 ? -3.173 4.420 -8.808 1.00 98.25 99 VAL A C 1
ATOM 757 O O . VAL A 1 99 ? -3.969 4.764 -7.934 1.00 98.25 99 VAL A O 1
ATOM 760 N N . THR A 1 100 ? -3.497 4.460 -10.106 1.00 98.38 100 THR A N 1
ATOM 761 C CA . THR A 1 100 ? -4.802 4.937 -10.600 1.00 98.38 100 THR A CA 1
ATOM 762 C C . THR A 1 100 ? -5.957 4.118 -10.027 1.00 98.38 100 THR A C 1
ATOM 764 O O . THR A 1 100 ? -6.948 4.680 -9.565 1.00 98.38 100 THR A O 1
ATOM 767 N N . LYS A 1 101 ? -5.820 2.789 -9.975 1.00 98.12 101 LYS A N 1
ATOM 768 C CA . LYS A 1 101 ? -6.838 1.902 -9.403 1.00 98.12 101 LYS A CA 1
ATOM 769 C C . LYS A 1 101 ? -7.060 2.164 -7.911 1.00 98.12 101 LYS A C 1
ATOM 771 O O . LYS A 1 101 ? -8.207 2.138 -7.475 1.00 98.12 101 LYS A O 1
ATOM 776 N N . LEU A 1 102 ? -6.005 2.424 -7.135 1.00 98.19 102 LEU A N 1
ATOM 777 C CA . LEU A 1 102 ? -6.128 2.779 -5.714 1.00 98.19 102 LEU A CA 1
ATOM 778 C C . LEU A 1 102 ? -6.852 4.118 -5.530 1.00 98.19 102 LEU A C 1
ATOM 780 O O . LEU A 1 102 ? -7.767 4.214 -4.713 1.00 98.19 102 LEU A O 1
ATOM 784 N N . ILE A 1 103 ? -6.503 5.116 -6.344 1.00 98.62 103 ILE A N 1
ATOM 785 C CA . ILE A 1 103 ? -7.171 6.424 -6.370 1.00 98.62 103 ILE A CA 1
ATOM 786 C C . ILE A 1 103 ? -8.664 6.265 -6.681 1.00 98.62 103 ILE A C 1
ATOM 788 O O . ILE A 1 103 ? -9.513 6.835 -5.995 1.00 98.62 103 ILE A O 1
ATOM 792 N N . ASP A 1 104 ? -9.004 5.482 -7.702 1.00 98.69 104 ASP A N 1
ATOM 793 C CA . ASP A 1 104 ? -10.395 5.280 -8.100 1.00 98.69 104 ASP A CA 1
ATOM 794 C C . ASP A 1 104 ? -11.178 4.473 -7.059 1.00 98.69 104 ASP A C 1
ATOM 796 O O . ASP A 1 104 ? -12.345 4.772 -6.809 1.00 98.69 104 ASP A O 1
ATOM 800 N N . LEU A 1 105 ? -10.550 3.495 -6.395 1.00 98.38 105 LEU A N 1
ATOM 801 C CA . LEU A 1 105 ? -11.161 2.791 -5.265 1.00 98.38 105 LEU A CA 1
ATOM 802 C C . LEU A 1 105 ? -11.465 3.749 -4.112 1.00 98.38 105 LEU A C 1
ATOM 804 O O . LEU A 1 105 ? -12.564 3.680 -3.563 1.00 98.38 105 LEU A O 1
ATOM 808 N N . ALA A 1 106 ? -10.545 4.655 -3.778 1.00 98.38 106 ALA A N 1
ATOM 809 C CA . ALA A 1 106 ? -10.774 5.634 -2.725 1.00 98.38 106 ALA A CA 1
ATOM 810 C C . ALA A 1 106 ? -11.943 6.571 -3.075 1.00 98.38 106 ALA A C 1
ATOM 812 O O . ALA A 1 106 ? -12.893 6.682 -2.301 1.00 98.38 106 ALA A O 1
ATOM 813 N N . LYS A 1 107 ? -11.953 7.138 -4.292 1.00 98.38 107 LYS A N 1
ATOM 814 C CA . LYS A 1 107 ? -13.057 7.983 -4.789 1.00 98.38 107 LYS A CA 1
ATOM 815 C C . LYS A 1 107 ? -14.407 7.265 -4.769 1.00 98.38 107 LYS A C 1
ATOM 817 O O . LYS A 1 107 ? -15.389 7.817 -4.285 1.00 98.38 107 LYS A O 1
ATOM 822 N N . ASN A 1 108 ? -14.465 6.044 -5.301 1.00 98.56 108 ASN A N 1
ATOM 823 C CA . ASN A 1 108 ? -15.719 5.301 -5.449 1.00 98.56 108 ASN A CA 1
ATOM 824 C C . ASN A 1 108 ? -16.318 4.860 -4.106 1.00 98.56 108 ASN A C 1
ATOM 826 O O . ASN A 1 108 ? -17.512 4.577 -4.046 1.00 98.56 108 ASN A O 1
ATOM 830 N N . ASN A 1 109 ? -15.504 4.793 -3.050 1.00 98.25 109 ASN A N 1
ATOM 831 C CA . ASN A 1 109 ? -15.932 4.416 -1.703 1.00 98.25 109 ASN A CA 1
ATOM 832 C C . ASN A 1 109 ? -15.986 5.609 -0.732 1.00 98.25 109 ASN A C 1
ATOM 834 O O . ASN A 1 109 ? -16.133 5.388 0.466 1.00 98.25 109 ASN A O 1
ATOM 838 N N . ASP A 1 110 ? -15.863 6.847 -1.230 1.00 97.88 110 ASP A N 1
ATOM 839 C CA . ASP A 1 110 ? -15.831 8.076 -0.416 1.00 97.88 110 ASP A CA 1
ATOM 840 C C . ASP A 1 110 ? -14.771 8.032 0.707 1.00 97.88 110 ASP A C 1
ATOM 842 O O . ASP A 1 110 ? -14.961 8.515 1.824 1.00 97.88 110 ASP A O 1
ATOM 846 N N . ILE A 1 111 ? -13.630 7.405 0.411 1.00 98.19 111 ILE A N 1
ATOM 847 C CA . ILE A 1 111 ? -12.473 7.340 1.303 1.00 98.19 111 ILE A CA 1
ATOM 848 C C . ILE A 1 111 ? -11.597 8.546 0.995 1.00 98.19 111 ILE A C 1
ATOM 850 O O . ILE A 1 111 ? -11.173 8.738 -0.145 1.00 98.19 111 ILE A O 1
ATOM 854 N N . LYS A 1 112 ? -11.296 9.349 2.015 1.00 97.94 112 LYS A N 1
ATOM 855 C CA . LYS A 1 112 ? -10.338 10.445 1.874 1.00 97.94 112 LYS A CA 1
ATOM 856 C C . LYS A 1 112 ? -8.943 9.893 1.617 1.00 97.94 112 LYS A C 1
ATOM 858 O O . LYS A 1 112 ? -8.514 8.948 2.279 1.00 97.94 112 LYS A O 1
ATOM 863 N N . TYR A 1 113 ? -8.247 10.477 0.655 1.00 98.00 113 TYR A N 1
ATOM 864 C CA . TYR A 1 113 ? -6.922 10.035 0.259 1.00 98.00 113 TYR A CA 1
ATOM 865 C C . TYR A 1 113 ? -6.079 11.213 -0.221 1.00 98.00 113 TYR A C 1
ATOM 867 O O . TYR A 1 113 ? -6.608 12.213 -0.713 1.00 98.00 113 TYR A O 1
ATOM 875 N N . ALA A 1 114 ? -4.766 11.046 -0.136 1.00 97.81 114 ALA A N 1
ATOM 876 C CA . ALA A 1 114 ? -3.780 11.942 -0.719 1.00 97.81 114 ALA A CA 1
ATOM 877 C C . ALA A 1 114 ? -2.826 11.144 -1.607 1.00 97.81 114 ALA A C 1
ATOM 879 O O . ALA A 1 114 ? -2.559 9.972 -1.351 1.00 97.81 114 ALA A O 1
ATOM 880 N N . VAL A 1 115 ? -2.343 11.773 -2.676 1.00 97.62 115 VAL A N 1
ATOM 881 C CA . VAL A 1 115 ? -1.367 11.171 -3.588 1.00 97.62 115 VAL A CA 1
ATOM 882 C C . VAL A 1 115 ? -0.096 11.990 -3.504 1.00 97.62 115 VAL A C 1
ATOM 884 O O . VAL A 1 115 ? -0.077 13.126 -3.975 1.00 97.62 115 VAL A O 1
ATOM 887 N N . ASP A 1 116 ? 0.946 11.409 -2.926 1.00 96.81 116 ASP A N 1
ATOM 888 C CA . ASP A 1 116 ? 2.187 12.115 -2.619 1.00 96.81 116 ASP A CA 1
ATOM 889 C C . ASP A 1 116 ? 3.414 11.418 -3.231 1.00 96.81 116 ASP A C 1
ATOM 891 O O . ASP A 1 116 ? 3.365 10.277 -3.708 1.00 96.81 116 ASP A O 1
ATOM 895 N N . ILE A 1 117 ? 4.527 12.153 -3.256 1.00 95.75 117 ILE A N 1
ATOM 896 C CA . ILE A 1 117 ? 5.833 11.695 -3.737 1.00 95.75 117 ILE A CA 1
ATOM 897 C C . ILE A 1 117 ? 6.822 11.777 -2.579 1.00 95.75 117 ILE A C 1
ATOM 899 O O . ILE A 1 117 ? 6.964 12.831 -1.965 1.00 95.75 117 ILE A O 1
ATOM 903 N N . TYR A 1 118 ? 7.565 10.699 -2.344 1.00 94.88 118 TYR A N 1
ATOM 904 C CA . TYR A 1 118 ? 8.475 10.566 -1.208 1.00 94.88 118 TYR A CA 1
ATOM 905 C C . TYR A 1 118 ? 9.933 10.429 -1.682 1.00 94.88 118 TYR A C 1
ATOM 907 O O . TYR A 1 118 ? 10.482 9.329 -1.740 1.00 94.88 118 TYR A O 1
ATOM 915 N N . PRO A 1 119 ? 10.610 11.538 -2.038 1.00 91.38 119 PRO A N 1
ATOM 916 C CA . PRO A 1 119 ? 11.903 11.496 -2.730 1.00 91.38 119 PRO A CA 1
ATOM 917 C C . PRO A 1 119 ? 13.064 10.955 -1.885 1.00 91.38 119 PRO A C 1
ATOM 919 O O . PRO A 1 119 ? 14.097 10.596 -2.444 1.00 91.38 119 PRO A O 1
ATOM 922 N N . MET A 1 120 ? 12.910 10.913 -0.560 1.00 91.50 120 MET A N 1
ATOM 923 C CA . MET A 1 120 ? 13.949 10.497 0.392 1.00 91.50 120 MET A CA 1
ATOM 924 C C . MET A 1 120 ? 13.668 9.135 1.040 1.00 91.50 120 MET A C 1
ATOM 926 O O . MET A 1 120 ? 14.456 8.692 1.871 1.00 91.50 120 MET A O 1
ATOM 930 N N . TYR A 1 121 ? 12.568 8.479 0.664 1.00 91.88 121 TYR A N 1
ATOM 931 C CA . TYR A 1 121 ? 12.129 7.212 1.242 1.00 91.88 121 TYR A CA 1
ATOM 932 C C . TYR A 1 121 ? 12.241 6.089 0.215 1.00 91.88 121 TYR A C 1
ATOM 934 O O . TYR A 1 121 ? 12.261 6.330 -0.996 1.00 91.88 121 TYR A O 1
ATOM 942 N N . GLY A 1 122 ? 12.371 4.863 0.703 1.00 92.50 122 GLY A N 1
ATOM 943 C CA . GLY A 1 122 ? 12.271 3.652 -0.101 1.00 92.50 122 GLY A CA 1
ATOM 944 C C . GLY A 1 122 ? 11.053 2.848 0.321 1.00 92.50 122 GLY A C 1
ATOM 945 O O . GLY A 1 122 ? 10.364 3.205 1.267 1.00 92.50 122 GLY A O 1
ATOM 946 N N . SER A 1 123 ? 10.816 1.756 -0.389 1.00 94.88 123 SER A N 1
ATOM 947 C CA . SER A 1 123 ? 9.716 0.841 -0.115 1.00 94.88 123 SER A CA 1
ATOM 948 C C . SER A 1 123 ? 10.145 -0.599 -0.332 1.00 94.88 123 SER A C 1
ATOM 950 O O . SER A 1 123 ? 11.082 -0.890 -1.092 1.00 94.88 123 SER A O 1
ATOM 952 N N . ASP A 1 124 ? 9.389 -1.521 0.254 1.00 96.00 124 ASP A N 1
ATOM 953 C CA . ASP A 1 124 ? 9.579 -2.946 0.014 1.00 96.00 124 ASP A CA 1
ATOM 954 C C . ASP A 1 124 ? 9.218 -3.368 -1.420 1.00 96.00 124 ASP A C 1
ATOM 956 O O . ASP A 1 124 ? 9.841 -4.284 -1.957 1.00 96.00 124 ASP A O 1
ATOM 960 N N . VAL A 1 125 ? 8.313 -2.655 -2.104 1.00 96.56 125 VAL A N 1
ATOM 961 C CA . VAL A 1 125 ? 8.136 -2.817 -3.561 1.00 96.56 125 VAL A CA 1
ATOM 962 C C . VAL A 1 125 ? 9.448 -2.504 -4.284 1.00 96.56 125 VAL A C 1
ATOM 964 O O . VAL A 1 125 ? 9.917 -3.295 -5.104 1.00 96.56 125 VAL A O 1
ATOM 967 N N . GLY A 1 126 ? 10.099 -1.391 -3.935 1.00 95.94 126 GLY A N 1
ATOM 968 C CA . GLY A 1 126 ? 11.412 -1.038 -4.470 1.00 95.94 126 GLY A CA 1
ATOM 969 C C . GLY A 1 126 ? 12.486 -2.087 -4.153 1.00 95.94 126 GLY A C 1
ATOM 970 O O . GLY A 1 126 ? 13.332 -2.384 -5.001 1.00 95.94 126 GLY A O 1
ATOM 971 N N . ALA A 1 127 ? 12.456 -2.692 -2.961 1.00 96.25 127 ALA A N 1
ATOM 972 C CA . ALA A 1 127 ? 13.340 -3.805 -2.608 1.00 96.25 127 ALA A CA 1
ATOM 973 C C . ALA A 1 127 ? 13.085 -5.048 -3.480 1.00 96.25 127 ALA A C 1
ATOM 975 O O . ALA A 1 127 ? 14.046 -5.636 -3.984 1.00 96.25 127 ALA A O 1
ATOM 976 N N . ALA A 1 128 ? 11.821 -5.409 -3.717 1.00 96.88 128 ALA A N 1
ATOM 977 C CA . ALA A 1 128 ? 11.443 -6.529 -4.576 1.00 96.88 128 ALA A CA 1
ATOM 978 C C . ALA A 1 128 ? 11.891 -6.317 -6.030 1.00 96.88 128 ALA A C 1
ATOM 980 O O . ALA A 1 128 ? 12.515 -7.206 -6.619 1.00 96.88 128 ALA A O 1
ATOM 981 N N . LEU A 1 129 ? 11.659 -5.129 -6.595 1.00 96.19 129 LEU A N 1
ATOM 982 C CA . LEU A 1 129 ? 12.086 -4.791 -7.957 1.00 96.19 129 LEU A CA 1
ATOM 983 C C . LEU A 1 129 ? 13.615 -4.833 -8.097 1.00 96.19 129 LEU A C 1
ATOM 985 O O . LEU A 1 129 ? 14.141 -5.450 -9.025 1.00 96.19 129 LEU A O 1
ATOM 989 N N . ARG A 1 130 ? 14.356 -4.262 -7.134 1.00 94.88 130 ARG A N 1
ATOM 990 C CA . ARG A 1 130 ? 15.833 -4.333 -7.109 1.00 94.88 130 ARG A CA 1
ATOM 991 C C . ARG A 1 130 ? 16.364 -5.757 -6.925 1.00 94.88 130 ARG A C 1
ATOM 993 O O . ARG A 1 130 ? 17.459 -6.053 -7.397 1.00 94.88 130 ARG A O 1
ATOM 1000 N N . GLY A 1 131 ? 15.591 -6.632 -6.282 1.00 94.75 131 GLY A N 1
ATOM 1001 C CA . GLY A 1 131 ? 15.868 -8.066 -6.172 1.00 94.75 131 GLY A CA 1
ATOM 1002 C C . GLY A 1 131 ? 15.741 -8.838 -7.492 1.00 94.75 131 GLY A C 1
ATOM 1003 O O . GLY A 1 131 ? 16.127 -10.005 -7.549 1.00 94.75 131 GLY A O 1
ATOM 1004 N N . GLY A 1 132 ? 15.241 -8.201 -8.558 1.00 95.62 132 GLY A N 1
ATOM 1005 C CA . GLY A 1 132 ? 15.091 -8.801 -9.886 1.00 95.62 132 GLY A CA 1
ATOM 1006 C C . GLY A 1 132 ? 13.742 -9.484 -10.116 1.00 95.62 132 GLY A C 1
ATOM 1007 O O . GLY A 1 132 ? 13.637 -10.333 -11.001 1.00 95.62 132 GLY A O 1
ATOM 1008 N N . ASN A 1 133 ? 12.724 -9.149 -9.321 1.00 96.25 133 ASN A N 1
ATOM 1009 C CA . ASN A 1 133 ? 11.370 -9.660 -9.511 1.00 96.25 133 ASN A CA 1
ATOM 1010 C C . ASN A 1 133 ? 10.650 -8.849 -10.604 1.00 96.25 133 ASN A C 1
ATOM 1012 O O . ASN A 1 133 ? 10.623 -7.622 -10.547 1.00 96.25 133 ASN A O 1
ATOM 1016 N N . ASP A 1 134 ? 10.064 -9.538 -11.584 1.00 95.62 134 ASP A N 1
ATOM 1017 C CA . ASP A 1 134 ? 9.295 -8.935 -12.681 1.00 95.62 134 ASP A CA 1
ATOM 1018 C C . ASP A 1 134 ? 7.813 -8.846 -12.293 1.00 95.62 134 ASP A C 1
ATOM 1020 O O . ASP A 1 134 ? 7.018 -9.749 -12.560 1.00 95.62 134 ASP A O 1
ATOM 1024 N N . ILE A 1 135 ? 7.471 -7.788 -11.559 1.00 96.75 135 ILE A N 1
ATOM 1025 C CA . ILE A 1 135 ? 6.141 -7.559 -10.987 1.00 96.75 135 ILE A CA 1
ATOM 1026 C C . ILE A 1 135 ? 5.706 -6.117 -11.218 1.00 96.75 135 ILE A C 1
ATOM 1028 O O . ILE A 1 135 ? 6.532 -5.222 -11.391 1.00 96.75 135 ILE A O 1
ATOM 1032 N N . ARG A 1 136 ? 4.397 -5.880 -11.147 1.00 96.94 136 ARG A N 1
ATOM 1033 C CA . ARG A 1 136 ? 3.863 -4.529 -10.960 1.00 96.94 136 ARG A CA 1
ATOM 1034 C C . ARG A 1 136 ? 3.808 -4.214 -9.469 1.00 96.94 136 ARG A C 1
ATOM 1036 O O . ARG A 1 136 ? 3.438 -5.079 -8.672 1.00 96.94 136 ARG A O 1
ATOM 1043 N N . GLY A 1 137 ? 4.165 -2.995 -9.107 1.00 92.25 137 GLY A N 1
ATOM 1044 C CA . GLY A 1 137 ? 4.075 -2.481 -7.748 1.00 92.25 137 GLY A CA 1
ATOM 1045 C C . GLY A 1 137 ? 4.162 -0.975 -7.734 1.00 92.25 137 GLY A C 1
ATOM 1046 O O . GLY A 1 137 ? 4.550 -0.401 -8.780 1.00 92.25 137 GLY A O 1
#

Sequence (137 aa):
TITESGFVKSRFIDDKGSVAALMGLLEIFNRENIIPNYTTKIFISTYEEVGHGASYIPKDITEMIAVDMGCIGDDLSCTEYDVSICAKDSGGPYDYNMVTKLIDLAKNNDIKYAVDIYPMYGSDVGAALRGGNDIRG